Protein AF-A0A957V947-F1 (afdb_monomer)

Radius of gyration: 15.03 Å; Cα contacts (8 Å, |Δi|>4): 492; chains: 1; bounding box: 41×44×37 Å

Structure (mmCIF, N/CA/C/O backbone):
data_AF-A0A957V947-F1
#
_entry.id   AF-A0A957V947-F1
#
loop_
_atom_site.group_PDB
_atom_site.id
_atom_site.type_symbol
_atom_site.label_atom_id
_atom_site.label_alt_id
_atom_site.label_comp_id
_atom_site.label_asym_id
_atom_site.label_entity_id
_atom_site.label_seq_id
_atom_site.pdbx_PDB_ins_code
_atom_site.Cartn_x
_atom_site.Cartn_y
_atom_site.Cartn_z
_atom_site.occupancy
_atom_site.B_iso_or_equiv
_atom_site.auth_seq_id
_atom_site.auth_comp_id
_atom_site.auth_asym_id
_atom_site.auth_atom_id
_atom_site.pdbx_PDB_model_num
ATOM 1 N N . ILE A 1 1 ? 9.461 -10.377 4.266 1.00 94.75 1 ILE A N 1
ATOM 2 C CA . ILE A 1 1 ? 8.842 -10.010 5.563 1.00 94.75 1 ILE A CA 1
ATOM 3 C C . ILE A 1 1 ? 7.517 -10.740 5.643 1.00 94.75 1 ILE A C 1
ATOM 5 O O . ILE A 1 1 ? 6.750 -10.656 4.694 1.00 94.75 1 ILE A O 1
ATOM 9 N N . THR A 1 2 ? 7.270 -11.499 6.705 1.00 96.69 2 THR A N 1
ATOM 10 C CA . THR A 1 2 ? 6.042 -12.297 6.828 1.00 96.69 2 THR A CA 1
ATOM 11 C C . THR A 1 2 ? 5.532 -12.253 8.263 1.00 96.69 2 THR A C 1
ATOM 13 O O . THR A 1 2 ? 6.361 -12.322 9.172 1.00 96.69 2 THR A O 1
ATOM 16 N N . HIS A 1 3 ? 4.216 -12.195 8.480 1.00 96.81 3 HIS A N 1
ATOM 17 C CA . HIS A 1 3 ? 3.602 -12.326 9.815 1.00 96.81 3 HIS A CA 1
ATOM 18 C C . HIS A 1 3 ? 4.165 -11.346 10.857 1.00 96.81 3 HIS A C 1
ATOM 20 O O . HIS A 1 3 ? 4.397 -11.700 12.011 1.00 96.81 3 HIS A O 1
ATOM 26 N N . SER A 1 4 ? 4.466 -10.122 10.426 1.00 97.88 4 SER A N 1
ATOM 27 C CA . SER A 1 4 ? 5.145 -9.114 11.243 1.00 97.88 4 SER A CA 1
ATOM 28 C C . SER A 1 4 ? 4.208 -7.958 11.587 1.00 97.88 4 SER A C 1
ATOM 30 O O . SER A 1 4 ? 3.283 -7.664 10.832 1.00 97.88 4 SER A O 1
ATOM 32 N N . VAL A 1 5 ? 4.466 -7.282 12.709 1.00 97.50 5 VAL A N 1
ATOM 33 C CA . VAL A 1 5 ? 3.729 -6.083 13.133 1.00 97.50 5 VAL A CA 1
ATOM 34 C C . VAL A 1 5 ? 4.697 -4.908 13.231 1.00 97.50 5 VAL A C 1
ATOM 36 O O . VAL A 1 5 ? 5.677 -4.970 13.971 1.00 97.50 5 VAL A O 1
ATOM 39 N N . PHE A 1 6 ? 4.400 -3.832 12.508 1.00 97.00 6 PHE A N 1
ATOM 40 C CA . PHE A 1 6 ? 5.104 -2.557 12.553 1.00 97.00 6 PHE A CA 1
ATOM 41 C C . PHE A 1 6 ? 4.135 -1.501 13.075 1.00 97.00 6 PHE A C 1
ATOM 43 O O . PHE A 1 6 ? 3.208 -1.106 12.366 1.00 97.00 6 PHE A O 1
ATOM 50 N N . THR A 1 7 ? 4.334 -1.059 14.319 1.00 95.94 7 THR A N 1
ATOM 51 C CA . THR A 1 7 ? 3.442 -0.078 14.938 1.00 95.94 7 THR A CA 1
ATOM 52 C C . THR A 1 7 ? 4.173 1.022 15.685 1.00 95.94 7 THR A C 1
ATOM 54 O O . THR A 1 7 ? 5.151 0.754 16.380 1.00 95.94 7 THR A O 1
ATOM 57 N N . GLY A 1 8 ? 3.680 2.258 15.566 1.00 93.88 8 GLY A N 1
ATOM 58 C CA . GLY A 1 8 ? 4.210 3.411 16.301 1.00 93.88 8 GLY A CA 1
ATOM 59 C C . GLY A 1 8 ? 5.600 3.863 15.851 1.00 93.88 8 GLY A C 1
ATOM 60 O O . GLY A 1 8 ? 6.255 4.622 16.565 1.00 93.88 8 GLY A O 1
ATOM 61 N N . ASN A 1 9 ? 6.089 3.379 14.707 1.00 93.25 9 ASN A N 1
ATOM 62 C CA . ASN A 1 9 ? 7.414 3.744 14.224 1.00 93.25 9 ASN A CA 1
ATOM 63 C C . ASN A 1 9 ? 7.390 5.153 13.632 1.00 93.25 9 ASN A C 1
ATOM 65 O O . ASN A 1 9 ? 6.462 5.510 12.909 1.00 93.25 9 ASN A O 1
ATOM 69 N N . VAL A 1 10 ? 8.432 5.942 13.907 1.00 89.81 10 VAL A N 1
ATOM 70 C CA . VAL A 1 10 ? 8.604 7.276 13.324 1.00 89.81 10 VAL A CA 1
ATOM 71 C C . VAL A 1 10 ? 9.983 7.387 12.690 1.00 89.81 10 VAL A C 1
ATOM 73 O O . VAL A 1 10 ? 10.998 7.366 13.385 1.00 89.81 10 VAL A O 1
ATOM 76 N N . GLY A 1 11 ? 10.029 7.522 11.365 1.00 86.50 11 GLY A N 1
ATOM 77 C CA . GLY A 1 11 ? 11.286 7.581 10.617 1.00 86.50 11 GLY A CA 1
ATOM 78 C C . GLY A 1 11 ? 11.425 8.822 9.742 1.00 86.50 11 GLY A C 1
ATOM 79 O O . GLY A 1 11 ? 10.459 9.438 9.309 1.00 86.50 11 GLY A O 1
ATOM 80 N N . ARG A 1 12 ? 12.664 9.223 9.446 1.00 81.69 12 ARG A N 1
ATOM 81 C CA . ARG A 1 12 ? 12.913 10.386 8.574 1.00 81.69 12 ARG A CA 1
ATOM 82 C C . ARG A 1 12 ? 12.582 10.101 7.105 1.00 81.69 12 ARG A C 1
ATOM 84 O O . ARG A 1 12 ? 12.135 10.987 6.389 1.00 81.69 12 ARG A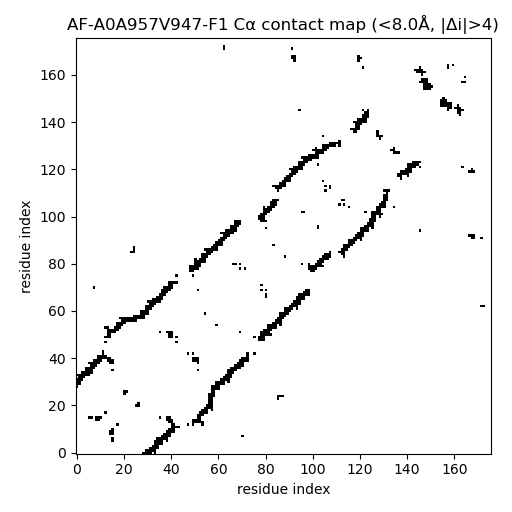 O 1
ATOM 91 N N . LEU A 1 13 ? 12.858 8.881 6.642 1.00 79.50 13 LEU A N 1
ATOM 92 C CA . LEU A 1 13 ? 12.679 8.501 5.238 1.00 79.50 13 LEU A CA 1
ATOM 93 C C . LEU A 1 13 ? 11.300 7.882 4.986 1.00 79.50 13 LEU A C 1
ATOM 95 O O . LEU A 1 13 ? 10.629 8.270 4.033 1.00 79.50 13 LEU A O 1
ATOM 99 N N . SER A 1 14 ? 10.897 6.953 5.847 1.00 86.69 14 SER A N 1
ATOM 100 C CA . SER A 1 14 ? 9.639 6.201 5.829 1.00 86.69 14 SER A CA 1
ATOM 101 C C . SER A 1 14 ? 9.200 5.952 7.267 1.00 86.69 14 SER A C 1
ATOM 103 O O . SER A 1 14 ? 10.052 5.943 8.158 1.00 86.69 14 SER A O 1
ATOM 105 N N . GLY A 1 15 ? 7.914 5.700 7.494 1.00 87.62 15 GLY A N 1
ATOM 106 C CA . GLY A 1 15 ? 7.426 5.454 8.844 1.00 87.62 15 GLY A CA 1
ATOM 107 C C . GLY A 1 15 ? 7.764 4.083 9.396 1.00 87.62 15 GLY A C 1
ATOM 108 O O . GLY A 1 15 ? 8.267 3.995 10.507 1.00 87.62 15 GLY A O 1
ATOM 109 N N . ALA A 1 16 ? 7.570 3.030 8.610 1.00 92.69 16 ALA A N 1
ATOM 110 C CA . ALA A 1 16 ? 7.805 1.655 9.034 1.00 92.69 16 ALA A CA 1
ATOM 111 C C . ALA A 1 16 ? 8.986 1.005 8.312 1.00 92.69 16 ALA A C 1
ATOM 113 O O . ALA A 1 16 ? 9.825 0.370 8.947 1.00 92.69 16 ALA A O 1
ATOM 114 N N . LEU A 1 17 ? 9.057 1.145 6.983 1.00 93.06 17 LEU A N 1
ATOM 115 C CA . LEU A 1 17 ? 10.007 0.385 6.172 1.00 93.06 17 LEU A CA 1
ATOM 116 C C . LEU A 1 17 ? 10.558 1.197 5.001 1.00 93.06 17 LEU A C 1
ATOM 118 O O . LEU A 1 17 ? 9.808 1.747 4.200 1.00 93.06 17 LEU A O 1
ATOM 122 N N . ALA A 1 18 ? 11.879 1.185 4.846 1.00 91.25 18 ALA A N 1
ATOM 123 C CA . ALA A 1 18 ? 12.539 1.599 3.617 1.00 91.25 18 ALA A CA 1
ATOM 124 C C . ALA A 1 18 ? 13.409 0.453 3.104 1.00 91.25 18 ALA A C 1
ATOM 126 O O . ALA A 1 18 ? 14.177 -0.129 3.871 1.00 91.25 18 ALA A O 1
ATOM 127 N N . ALA A 1 19 ? 13.310 0.151 1.813 1.00 90.44 19 ALA A N 1
ATOM 128 C CA . ALA A 1 19 ? 14.187 -0.805 1.149 1.00 90.44 19 ALA A CA 1
ATOM 129 C C . ALA A 1 19 ? 14.751 -0.201 -0.136 1.00 90.44 19 ALA A C 1
ATOM 131 O O . ALA A 1 19 ? 14.061 0.536 -0.839 1.00 90.44 19 ALA A O 1
ATOM 132 N N . ALA A 1 20 ? 16.009 -0.524 -0.429 1.00 90.12 20 ALA A N 1
ATOM 133 C CA . ALA A 1 20 ? 16.694 -0.100 -1.638 1.00 90.12 20 ALA A CA 1
ATOM 134 C C . ALA A 1 20 ? 17.429 -1.287 -2.267 1.00 90.12 20 ALA A C 1
ATOM 136 O O . ALA A 1 20 ? 18.118 -2.027 -1.560 1.00 90.12 20 ALA A O 1
ATOM 137 N N . GLY A 1 21 ? 17.274 -1.472 -3.575 1.00 86.44 21 GLY A N 1
ATOM 138 C CA . GLY A 1 21 ? 17.987 -2.480 -4.352 1.00 86.44 21 GLY A CA 1
ATOM 139 C C . GLY A 1 21 ? 19.148 -1.908 -5.163 1.00 86.44 21 GLY A C 1
ATOM 140 O O . GLY A 1 21 ? 19.259 -0.691 -5.335 1.00 86.44 21 GLY A O 1
ATOM 141 N N . PRO A 1 22 ? 20.039 -2.773 -5.681 1.00 81.31 22 PRO A N 1
ATOM 142 C CA . PRO A 1 22 ? 20.928 -2.368 -6.758 1.00 81.31 22 PRO A CA 1
ATOM 143 C C . PRO A 1 22 ? 20.066 -2.019 -7.982 1.00 81.31 22 PRO A C 1
ATOM 145 O O . PRO A 1 22 ? 19.129 -2.751 -8.305 1.00 81.31 22 PRO A O 1
ATOM 148 N N . GLY A 1 23 ? 20.371 -0.892 -8.634 1.00 75.62 23 GLY A N 1
ATOM 149 C CA . GLY A 1 23 ? 19.606 -0.367 -9.770 1.00 75.62 23 GLY A CA 1
ATOM 150 C C . GLY A 1 23 ? 19.216 -1.437 -10.796 1.00 75.62 23 GLY A C 1
ATOM 151 O O . GLY A 1 23 ? 19.980 -2.362 -11.066 1.00 75.62 23 GLY A O 1
ATOM 152 N N . GLY A 1 24 ? 18.021 -1.298 -11.376 1.00 69.31 24 GLY A N 1
ATOM 153 C CA . GLY A 1 24 ? 17.473 -2.270 -12.330 1.00 69.31 24 GLY A CA 1
ATOM 154 C C . GLY A 1 24 ? 16.575 -3.345 -11.710 1.00 69.31 24 GLY A C 1
ATOM 155 O O . GLY A 1 24 ? 16.292 -4.334 -12.376 1.00 69.31 24 GLY A O 1
ATOM 156 N N . SER A 1 25 ? 16.105 -3.159 -10.468 1.00 71.06 25 SER A N 1
ATOM 157 C CA . SER A 1 25 ? 15.133 -4.052 -9.815 1.00 71.06 25 SER A CA 1
ATOM 158 C C . SER A 1 25 ? 15.584 -5.520 -9.737 1.00 71.06 25 SER A C 1
ATOM 160 O O . SER A 1 25 ? 14.794 -6.448 -9.901 1.00 71.06 25 SER A O 1
ATOM 162 N N . ALA A 1 26 ? 16.874 -5.749 -9.473 1.00 78.25 26 ALA A N 1
ATOM 163 C CA . ALA A 1 26 ? 17.454 -7.096 -9.447 1.00 78.25 26 ALA A CA 1
ATOM 164 C C . ALA A 1 26 ? 17.067 -7.922 -8.203 1.00 78.25 26 ALA A C 1
ATOM 166 O O . ALA A 1 26 ? 17.343 -9.119 -8.144 1.00 78.25 26 ALA A O 1
ATOM 167 N N . ILE A 1 27 ? 16.445 -7.295 -7.202 1.00 88.94 27 ILE A N 1
ATOM 168 C CA . ILE A 1 27 ? 15.977 -7.954 -5.981 1.00 88.94 27 ILE A CA 1
ATOM 169 C C . ILE A 1 27 ? 14.472 -7.774 -5.824 1.00 88.94 27 ILE A C 1
ATOM 171 O O . ILE A 1 27 ? 13.918 -6.770 -6.265 1.00 88.94 27 ILE A O 1
ATOM 175 N N . THR A 1 28 ? 13.828 -8.733 -5.159 1.00 93.00 28 THR A N 1
ATOM 176 C CA . THR A 1 28 ? 12.397 -8.678 -4.843 1.00 93.00 28 THR A CA 1
ATOM 177 C C . THR A 1 28 ? 12.198 -8.722 -3.338 1.00 93.00 28 THR A C 1
ATOM 179 O O . THR A 1 28 ? 12.667 -9.644 -2.671 1.00 93.00 28 THR A O 1
ATOM 182 N N . LEU A 1 29 ? 11.481 -7.736 -2.807 1.00 95.25 29 LEU A N 1
ATOM 183 C CA . LEU A 1 29 ? 10.966 -7.757 -1.449 1.00 95.25 29 LEU A CA 1
ATOM 184 C C . LEU A 1 29 ? 9.529 -8.279 -1.465 1.00 95.25 29 LEU A C 1
ATOM 186 O O . LEU A 1 29 ? 8.641 -7.650 -2.032 1.00 95.25 29 LEU A O 1
ATOM 190 N N . THR A 1 30 ? 9.289 -9.391 -0.779 1.00 96.31 30 THR A N 1
ATOM 191 C CA . THR A 1 30 ? 7.932 -9.889 -0.525 1.00 96.31 30 THR A CA 1
ATOM 192 C C . THR A 1 30 ? 7.515 -9.544 0.898 1.00 96.31 30 THR A C 1
ATOM 194 O O . THR A 1 30 ? 8.237 -9.851 1.857 1.00 96.31 30 THR A O 1
ATOM 197 N N . VAL A 1 31 ? 6.350 -8.917 1.041 1.00 97.69 31 VAL A N 1
ATOM 198 C CA . VAL A 1 31 ? 5.699 -8.623 2.319 1.00 97.69 31 VAL A CA 1
ATOM 199 C C . VAL A 1 31 ? 4.367 -9.364 2.349 1.00 97.69 31 VAL A C 1
ATOM 201 O O . VAL A 1 31 ? 3.507 -9.140 1.498 1.00 97.69 31 VAL A O 1
ATOM 204 N N . LEU A 1 32 ? 4.225 -10.280 3.304 1.00 97.88 32 LEU A N 1
ATOM 205 C CA . LEU A 1 32 ? 3.085 -11.186 3.405 1.00 97.88 32 LEU A CA 1
ATOM 206 C C . LEU A 1 32 ? 2.448 -11.108 4.790 1.00 97.88 32 LEU A C 1
ATOM 208 O O . LEU A 1 32 ? 3.158 -11.203 5.795 1.00 97.88 32 LEU A O 1
ATOM 212 N N . SER A 1 33 ? 1.119 -11.038 4.851 1.00 97.81 33 SER A N 1
ATOM 213 C CA . SER A 1 33 ? 0.356 -11.209 6.099 1.00 97.81 33 SER A CA 1
ATOM 214 C C . SER A 1 33 ? 0.890 -10.358 7.257 1.00 97.81 33 SER A C 1
ATOM 216 O O . SER A 1 33 ? 1.069 -10.848 8.370 1.00 97.81 33 SER A O 1
ATOM 218 N N . SER A 1 34 ? 1.258 -9.108 6.974 1.00 98.38 34 SER A N 1
ATOM 219 C CA . SER A 1 34 ? 1.875 -8.197 7.943 1.00 98.38 34 SER A CA 1
ATOM 220 C C . SER A 1 34 ? 0.993 -6.977 8.209 1.00 98.38 34 SER A C 1
ATOM 222 O O . SER A 1 34 ? 0.213 -6.557 7.354 1.00 98.38 34 SER A O 1
ATOM 224 N N . LEU A 1 35 ? 1.120 -6.418 9.411 1.00 97.88 35 LEU A N 1
ATOM 225 C CA . LEU A 1 35 ? 0.335 -5.286 9.896 1.00 97.88 35 LEU A CA 1
ATOM 226 C C . LEU A 1 35 ? 1.231 -4.053 10.051 1.00 97.88 35 LEU A C 1
ATOM 228 O O . LEU A 1 35 ? 2.232 -4.104 10.765 1.00 97.88 35 LEU A O 1
ATOM 232 N N . PHE A 1 36 ? 0.850 -2.955 9.410 1.00 97.44 36 PHE A N 1
ATOM 233 C CA . PHE A 1 36 ? 1.484 -1.643 9.473 1.00 97.44 36 PHE A CA 1
ATOM 234 C C . PHE A 1 36 ? 0.447 -0.653 9.991 1.00 97.44 36 PHE A C 1
ATOM 236 O O . PHE A 1 36 ? -0.531 -0.367 9.305 1.00 97.44 36 PHE A O 1
ATOM 243 N N . THR A 1 37 ? 0.616 -0.197 11.231 1.00 96.19 37 THR A N 1
ATOM 244 C CA . THR A 1 37 ? -0.369 0.673 11.885 1.00 96.19 37 THR A CA 1
ATOM 245 C C . THR A 1 37 ? 0.286 1.810 12.629 1.00 96.19 37 THR A C 1
ATOM 247 O O . THR A 1 37 ? 1.284 1.587 13.308 1.00 96.19 37 THR A O 1
ATOM 250 N N . ASN A 1 38 ? -0.298 3.005 12.627 1.00 94.06 38 ASN A N 1
ATOM 251 C CA . ASN A 1 38 ? 0.207 4.112 13.443 1.00 94.06 38 ASN A CA 1
ATOM 252 C C . ASN A 1 38 ? 1.692 4.428 13.188 1.00 94.06 38 ASN A C 1
ATOM 254 O O . ASN A 1 38 ? 2.395 4.830 14.114 1.00 94.06 38 ASN A O 1
ATOM 258 N N . ASN A 1 39 ? 2.200 4.227 11.968 1.00 93.00 39 ASN A N 1
ATOM 259 C CA . ASN A 1 39 ? 3.569 4.616 11.638 1.00 93.00 39 ASN A CA 1
ATOM 260 C C . ASN A 1 39 ? 3.571 6.020 11.027 1.00 93.00 39 ASN A C 1
ATOM 262 O O . ASN A 1 39 ? 2.703 6.370 10.229 1.00 93.00 39 ASN A O 1
ATOM 266 N N . GLY A 1 40 ? 4.542 6.842 11.403 1.00 87.44 40 GLY A N 1
ATOM 267 C CA . GLY A 1 40 ? 4.653 8.238 10.992 1.00 87.44 40 GLY A CA 1
ATOM 268 C C . GLY A 1 40 ? 6.035 8.579 10.474 1.00 87.44 40 GLY A C 1
ATOM 269 O O . GLY A 1 40 ? 6.957 7.782 10.535 1.00 87.44 40 GLY A O 1
ATOM 270 N N . PHE A 1 41 ? 6.221 9.785 9.965 1.00 84.38 41 PHE A N 1
ATOM 271 C CA . PHE A 1 41 ? 7.520 10.226 9.459 1.00 84.38 41 PHE A CA 1
ATOM 272 C C . PHE A 1 41 ? 7.885 11.597 10.018 1.00 84.38 41 PHE A C 1
ATOM 274 O O . PHE A 1 41 ? 7.015 12.331 10.461 1.00 84.38 41 PHE A O 1
ATOM 281 N N . VAL A 1 42 ? 9.160 11.978 10.001 1.00 81.62 42 VAL A N 1
ATOM 282 C CA . VAL A 1 42 ? 9.568 13.353 10.345 1.00 81.62 42 VAL A CA 1
ATOM 283 C C . VAL A 1 42 ? 9.764 14.146 9.058 1.00 81.62 42 VAL A C 1
ATOM 285 O O . VAL A 1 42 ? 10.602 13.789 8.232 1.00 81.62 42 VAL A O 1
ATOM 288 N N . GLN A 1 43 ? 9.010 15.232 8.876 1.00 68.25 43 GLN A N 1
ATOM 289 C CA . GLN A 1 43 ? 9.131 16.088 7.696 1.00 68.25 43 GLN A CA 1
ATOM 290 C C . GLN A 1 43 ? 10.390 16.968 7.813 1.00 68.25 43 GLN A C 1
ATOM 292 O O . GLN A 1 43 ? 10.413 17.904 8.607 1.00 68.25 43 GLN A O 1
ATOM 297 N N . THR A 1 44 ? 11.454 16.668 7.054 1.00 57.34 44 THR A N 1
ATOM 298 C CA . THR A 1 44 ? 12.726 17.423 7.142 1.00 57.34 44 THR A CA 1
ATOM 299 C C . THR A 1 44 ? 13.084 18.275 5.918 1.00 57.34 44 THR A C 1
ATOM 301 O O . THR A 1 44 ? 13.993 19.089 6.037 1.00 57.34 44 THR A O 1
ATOM 304 N N . ASN A 1 45 ? 12.423 18.120 4.758 1.00 51.38 45 ASN A N 1
ATOM 305 C CA . ASN A 1 45 ? 12.514 19.014 3.581 1.00 51.38 45 ASN A CA 1
ATOM 306 C C . ASN A 1 45 ? 11.591 18.559 2.421 1.00 51.38 45 ASN A C 1
ATOM 308 O O . ASN A 1 45 ? 10.993 17.487 2.460 1.00 51.38 45 ASN A O 1
ATOM 312 N N . THR A 1 46 ? 11.478 19.399 1.387 1.00 52.97 46 THR A N 1
ATOM 313 C CA . THR A 1 46 ? 10.506 19.407 0.269 1.00 52.97 46 THR A CA 1
ATOM 314 C C . THR A 1 46 ? 10.426 18.165 -0.633 1.00 52.97 46 THR A C 1
ATOM 316 O O . THR A 1 46 ? 9.482 18.068 -1.409 1.00 52.97 46 THR A O 1
ATOM 319 N N . PHE A 1 47 ? 11.342 17.196 -0.527 1.00 51.62 47 PHE A N 1
ATOM 320 C CA . PHE A 1 47 ? 11.254 15.903 -1.236 1.00 51.62 47 PHE A CA 1
ATOM 321 C C . PHE A 1 47 ? 10.727 14.757 -0.349 1.00 51.62 47 PHE A C 1
ATOM 323 O O . PHE A 1 47 ? 10.505 13.644 -0.828 1.00 51.62 47 PHE A O 1
ATOM 330 N N . ALA A 1 48 ? 10.501 15.008 0.946 1.00 53.56 48 ALA A N 1
ATOM 331 C CA . ALA A 1 48 ? 10.008 14.030 1.911 1.00 53.56 48 ALA A CA 1
ATOM 332 C C . ALA A 1 48 ? 8.475 13.976 1.911 1.00 53.56 48 ALA A C 1
ATOM 334 O O . ALA A 1 48 ? 7.795 14.358 2.861 1.00 53.56 48 ALA A O 1
ATOM 335 N N . VAL A 1 49 ? 7.938 13.477 0.810 1.00 63.50 49 VAL A N 1
ATOM 336 C CA . VAL A 1 49 ? 6.596 12.917 0.761 1.00 63.50 49 VAL A CA 1
ATOM 337 C C . VAL A 1 49 ? 6.534 11.777 1.786 1.00 63.50 49 VAL A C 1
ATOM 339 O O . VAL A 1 49 ? 7.357 10.865 1.727 1.00 63.50 49 VAL A O 1
ATOM 342 N N . GLY A 1 50 ? 5.648 11.846 2.775 1.00 74.44 50 GLY A N 1
ATOM 343 C CA . GLY A 1 50 ? 5.553 10.818 3.808 1.00 74.44 50 GLY A CA 1
ATOM 344 C C . GLY A 1 50 ? 5.015 9.504 3.271 1.00 74.44 50 GLY A C 1
ATOM 345 O O . GLY A 1 50 ? 4.040 9.520 2.527 1.00 74.44 50 GLY A O 1
ATOM 346 N N . ALA A 1 51 ? 5.605 8.375 3.658 1.00 86.81 51 ALA A N 1
ATOM 347 C CA . ALA A 1 51 ? 4.993 7.072 3.429 1.00 86.81 51 ALA A CA 1
ATOM 348 C C . ALA A 1 51 ? 5.316 6.111 4.572 1.00 86.81 51 ALA A C 1
ATOM 350 O O . ALA A 1 51 ? 6.397 6.214 5.160 1.00 86.81 51 ALA A O 1
ATOM 351 N N . GLU A 1 52 ? 4.427 5.166 4.876 1.00 91.19 52 GLU A N 1
ATOM 352 C CA . GLU A 1 52 ? 4.766 4.080 5.800 1.00 91.19 52 GLU A CA 1
ATOM 353 C C . GLU A 1 52 ? 5.868 3.194 5.218 1.00 91.19 52 GLU A C 1
ATOM 355 O O . GLU A 1 52 ? 6.830 2.868 5.916 1.00 91.19 52 GLU A O 1
ATOM 360 N N . MET A 1 53 ? 5.780 2.881 3.925 1.00 93.12 53 MET A N 1
ATOM 361 C CA . MET A 1 53 ? 6.758 2.087 3.195 1.00 93.12 53 MET A CA 1
ATOM 362 C C . MET A 1 53 ? 7.309 2.837 1.982 1.00 93.12 53 MET A C 1
ATOM 364 O O . MET A 1 53 ? 6.550 3.400 1.195 1.00 93.12 53 MET A O 1
ATOM 368 N N . LYS A 1 54 ? 8.632 2.801 1.791 1.00 90.88 54 LYS A N 1
ATOM 369 C CA . LYS A 1 54 ? 9.292 3.292 0.573 1.00 90.88 54 LYS A CA 1
ATOM 370 C C . LYS A 1 54 ? 10.202 2.244 -0.035 1.00 90.88 54 LYS A C 1
ATOM 372 O O . LYS A 1 54 ? 11.072 1.716 0.656 1.00 90.88 54 LYS A O 1
ATOM 377 N N . ILE A 1 55 ? 10.041 2.005 -1.330 1.00 91.88 55 ILE A N 1
ATOM 378 C CA . ILE A 1 55 ? 10.858 1.053 -2.080 1.00 91.88 55 ILE A CA 1
ATOM 379 C C . ILE A 1 55 ? 11.590 1.787 -3.195 1.00 91.88 55 ILE A C 1
ATOM 381 O O . ILE A 1 55 ? 10.975 2.505 -3.982 1.00 91.88 55 ILE A O 1
ATOM 385 N N . PHE A 1 56 ? 12.907 1.614 -3.235 1.00 90.75 56 PHE A N 1
ATOM 386 C CA . PHE A 1 56 ? 13.789 2.179 -4.245 1.00 90.75 56 PHE A CA 1
ATOM 387 C C . PHE A 1 56 ? 14.460 1.050 -5.019 1.00 90.75 56 PHE A C 1
ATOM 389 O O . PHE A 1 56 ? 15.102 0.192 -4.419 1.00 90.75 56 PHE A O 1
ATOM 396 N N . ASP A 1 57 ? 14.365 1.071 -6.346 1.00 90.44 57 ASP A N 1
ATOM 397 C CA . ASP A 1 57 ? 15.215 0.252 -7.218 1.00 90.44 57 ASP A CA 1
ATOM 398 C C . ASP A 1 57 ? 15.136 -1.272 -6.934 1.00 90.44 57 ASP A C 1
ATOM 400 O O . ASP A 1 57 ? 16.095 -2.014 -7.153 1.00 90.44 57 ASP A O 1
ATOM 404 N N . ALA A 1 58 ? 13.994 -1.750 -6.431 1.00 91.62 58 ALA A N 1
ATOM 405 C CA . ALA A 1 58 ? 13.746 -3.140 -6.046 1.00 91.62 58 ALA A CA 1
ATOM 406 C C . ALA A 1 58 ? 12.301 -3.523 -6.370 1.00 91.62 58 ALA A C 1
ATOM 408 O O . ALA A 1 58 ? 11.410 -2.709 -6.172 1.00 91.62 58 ALA A O 1
ATOM 409 N N . ASN A 1 59 ? 12.044 -4.760 -6.800 1.00 92.69 59 ASN A N 1
ATOM 410 C CA . ASN A 1 59 ? 10.673 -5.237 -6.977 1.00 92.69 59 ASN A CA 1
ATOM 411 C C . ASN A 1 59 ? 9.970 -5.386 -5.626 1.00 92.69 59 ASN A C 1
ATOM 413 O O . ASN A 1 59 ? 10.594 -5.740 -4.620 1.00 92.69 59 ASN A O 1
ATOM 417 N N . LEU A 1 60 ? 8.654 -5.192 -5.623 1.00 94.94 60 LEU A N 1
ATOM 418 C CA . LEU A 1 60 ? 7.810 -5.352 -4.445 1.00 94.94 60 LEU A CA 1
ATOM 419 C C . LEU A 1 60 ? 6.656 -6.313 -4.730 1.00 94.94 60 LEU A C 1
ATOM 421 O O . LEU A 1 60 ? 5.964 -6.180 -5.734 1.00 94.94 60 LEU A O 1
ATOM 425 N N . ILE A 1 61 ? 6.407 -7.239 -3.809 1.00 96.25 61 ILE A N 1
ATOM 426 C CA . ILE A 1 61 ? 5.191 -8.053 -3.785 1.00 96.25 61 ILE A CA 1
ATOM 427 C C . ILE A 1 61 ? 4.520 -7.860 -2.424 1.00 96.25 61 ILE A C 1
ATOM 429 O O . ILE A 1 61 ? 5.119 -8.174 -1.394 1.00 96.25 61 ILE A O 1
ATOM 433 N N . LEU A 1 62 ? 3.288 -7.353 -2.421 1.00 97.44 62 LEU A N 1
ATOM 434 C CA . LEU A 1 62 ? 2.451 -7.162 -1.236 1.00 97.44 62 LEU A CA 1
ATOM 435 C C . LEU A 1 62 ? 1.252 -8.105 -1.294 1.00 97.44 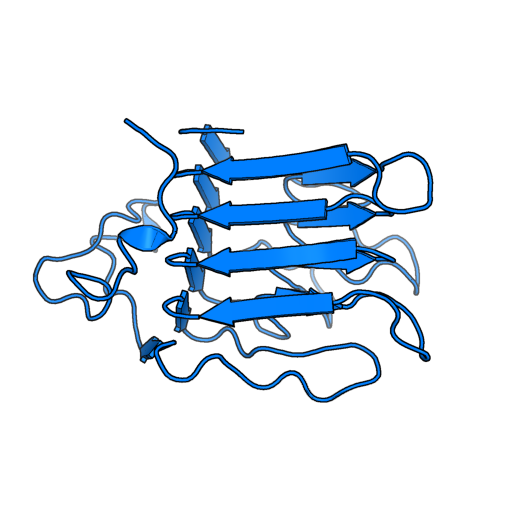62 LEU A C 1
ATOM 437 O O . LEU A 1 62 ? 0.411 -7.975 -2.182 1.00 97.44 62 LEU A O 1
ATOM 441 N N . ILE A 1 63 ? 1.162 -9.030 -0.341 1.00 98.19 63 ILE A N 1
ATOM 442 C CA . ILE A 1 63 ? 0.054 -9.984 -0.247 1.00 98.19 63 ILE A CA 1
ATOM 443 C C . ILE A 1 63 ? -0.510 -10.005 1.177 1.00 98.19 63 ILE A C 1
ATOM 445 O O . ILE A 1 63 ? 0.238 -10.174 2.142 1.00 98.19 63 ILE A O 1
ATOM 449 N N . ASN A 1 64 ? -1.831 -9.890 1.319 1.00 98.25 64 ASN A N 1
ATOM 450 C CA . ASN A 1 64 ? -2.550 -10.045 2.593 1.00 98.25 64 ASN A CA 1
ATOM 451 C C . ASN A 1 64 ? -2.071 -9.100 3.716 1.00 98.25 64 ASN A C 1
ATOM 453 O O . ASN A 1 64 ? -2.121 -9.454 4.893 1.00 98.25 64 ASN A O 1
ATOM 457 N N . ASN A 1 65 ? -1.571 -7.909 3.389 1.00 98.44 65 ASN A N 1
ATOM 458 C CA . ASN A 1 65 ? -1.118 -6.957 4.404 1.00 9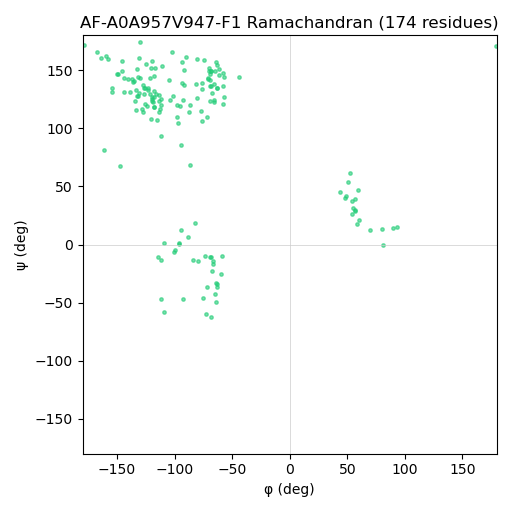8.44 65 ASN A CA 1
ATOM 459 C C . ASN A 1 65 ? -2.224 -5.979 4.792 1.00 98.44 65 ASN A C 1
ATOM 461 O O . ASN A 1 65 ? -3.138 -5.713 4.019 1.00 98.44 65 ASN A O 1
ATOM 465 N N . THR A 1 66 ? -2.114 -5.402 5.983 1.00 98.06 66 THR A N 1
ATOM 466 C CA . THR A 1 66 ? -2.952 -4.278 6.411 1.00 98.06 66 THR A CA 1
ATOM 467 C C . THR A 1 66 ? -2.067 -3.076 6.690 1.00 98.06 66 THR A C 1
ATOM 469 O O . THR A 1 66 ? -1.156 -3.159 7.507 1.00 98.06 66 THR A O 1
ATOM 472 N N . PHE A 1 67 ? -2.353 -1.985 5.996 1.00 97.31 67 PHE A N 1
ATOM 473 C CA . PHE A 1 67 ? -1.750 -0.666 6.110 1.00 97.31 67 PHE A CA 1
ATOM 474 C C . PHE A 1 67 ? -2.854 0.258 6.627 1.00 97.31 67 PHE A C 1
ATOM 476 O O . PHE A 1 67 ? -3.875 0.410 5.950 1.00 97.31 67 PHE A O 1
ATOM 483 N N . ALA A 1 68 ? -2.727 0.791 7.841 1.00 96.06 68 ALA A N 1
ATOM 484 C CA . ALA A 1 68 ? -3.822 1.525 8.465 1.00 96.06 68 ALA A CA 1
ATOM 485 C C . ALA A 1 68 ? -3.381 2.643 9.410 1.00 96.06 68 ALA A C 1
ATO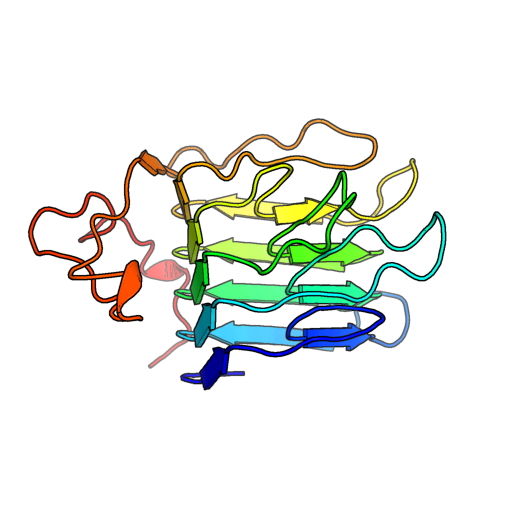M 487 O O . ALA A 1 68 ? -2.398 2.528 10.139 1.00 96.06 68 ALA A O 1
ATOM 488 N N . ASP A 1 69 ? -4.188 3.700 9.448 1.00 93.56 69 ASP A N 1
ATOM 489 C CA . ASP A 1 69 ? -4.128 4.749 10.472 1.00 93.56 69 ASP A CA 1
ATOM 490 C C . ASP A 1 69 ? -2.716 5.320 10.683 1.00 93.56 69 ASP A C 1
ATOM 492 O O . ASP A 1 69 ? -2.176 5.318 11.791 1.00 93.56 69 ASP A O 1
ATOM 496 N N . PRO A 1 70 ? -2.062 5.787 9.613 1.00 91.12 70 PRO A N 1
ATOM 497 C CA . PRO A 1 70 ? -0.695 6.273 9.692 1.00 91.12 70 PRO A CA 1
ATOM 498 C C . PRO A 1 70 ? -0.614 7.595 10.487 1.00 91.12 70 PRO A C 1
ATOM 500 O O . PRO A 1 70 ? -1.481 8.469 10.415 1.00 91.12 70 PRO A O 1
ATOM 503 N N . GLN A 1 71 ? 0.480 7.810 11.219 1.00 89.38 71 GLN A N 1
ATOM 504 C CA . GLN A 1 71 ? 0.669 9.035 12.002 1.00 89.38 71 GLN A CA 1
ATOM 505 C C . GLN A 1 71 ? 1.079 10.215 11.110 1.00 89.38 71 GLN A C 1
ATOM 507 O O . GLN A 1 71 ? 2.168 10.232 10.531 1.00 89.38 71 GLN A O 1
ATOM 512 N N . MET A 1 72 ? 0.207 11.224 11.022 1.00 81.88 72 MET A N 1
ATOM 513 C CA . MET A 1 72 ? 0.448 12.473 10.294 1.00 81.88 72 MET A CA 1
ATOM 514 C C . MET A 1 72 ? 1.169 13.504 11.171 1.00 81.88 72 MET A C 1
ATOM 516 O O . MET A 1 72 ? 0.612 13.935 12.184 1.00 81.88 72 MET A O 1
ATOM 520 N N . PRO A 1 73 ? 2.369 13.974 10.787 1.00 79.06 73 PRO A N 1
ATOM 521 C CA . PRO A 1 73 ? 2.980 15.135 11.425 1.00 79.06 73 PRO A CA 1
ATOM 522 C C . PRO A 1 73 ? 2.108 16.378 11.250 1.00 79.06 73 PRO A C 1
ATOM 524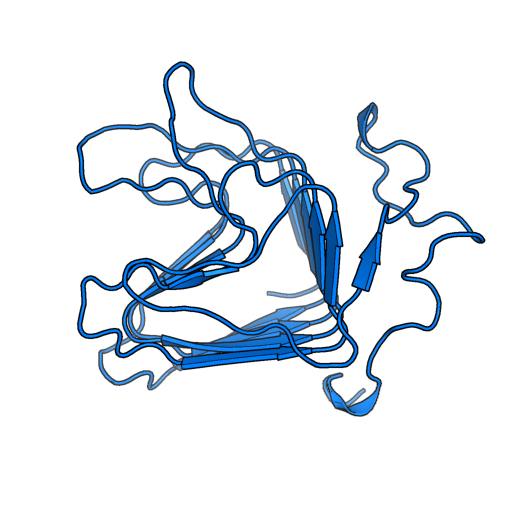 O O . PRO A 1 73 ? 1.492 16.573 10.200 1.00 79.06 73 PRO A O 1
ATOM 527 N N . ALA A 1 74 ? 2.094 17.263 12.248 1.00 76.56 74 ALA A N 1
ATOM 528 C CA . ALA A 1 74 ? 1.402 18.542 12.129 1.00 76.56 74 ALA A CA 1
ATOM 529 C C . ALA A 1 74 ? 1.935 19.333 10.919 1.00 76.56 74 ALA A C 1
ATOM 531 O O . ALA A 1 74 ? 3.141 19.526 10.779 1.00 76.56 74 ALA A O 1
ATOM 532 N N . GLY A 1 75 ? 1.032 19.775 10.040 1.00 73.81 75 GLY A N 1
ATOM 533 C CA . GLY A 1 75 ? 1.387 20.488 8.807 1.00 73.81 75 GLY A CA 1
ATOM 534 C C . GLY A 1 75 ? 1.822 19.592 7.641 1.00 73.81 75 GLY A C 1
ATOM 535 O O . GLY A 1 75 ? 2.089 20.109 6.555 1.00 73.81 75 GLY A O 1
ATOM 536 N N . ALA A 1 76 ? 1.855 18.265 7.810 1.00 76.19 76 ALA A N 1
ATOM 537 C CA . ALA A 1 76 ? 2.053 17.359 6.689 1.00 76.19 76 ALA A CA 1
ATOM 538 C C . ALA A 1 76 ? 0.852 17.431 5.738 1.00 76.19 76 ALA A C 1
ATOM 540 O O . ALA A 1 76 ? -0.286 17.176 6.118 1.00 76.19 76 ALA A O 1
ATOM 541 N N . ILE A 1 77 ? 1.126 17.755 4.478 1.00 72.94 77 ILE A N 1
ATOM 542 C CA . ILE A 1 77 ? 0.118 17.817 3.411 1.00 72.94 77 ILE A CA 1
ATOM 543 C C . ILE A 1 77 ? 0.057 16.527 2.592 1.00 72.94 77 ILE A C 1
ATOM 545 O O . ILE A 1 77 ? -0.681 16.453 1.614 1.00 72.94 77 ILE A O 1
ATOM 549 N N . PHE A 1 78 ? 0.881 15.533 2.936 1.00 78.31 78 PHE A N 1
ATOM 550 C CA . PHE A 1 78 ? 1.015 14.329 2.136 1.00 78.31 78 PHE A CA 1
ATOM 551 C C . PHE A 1 78 ? 1.475 13.120 2.937 1.00 78.31 78 PHE A C 1
ATOM 553 O O . PHE A 1 78 ? 2.498 13.183 3.622 1.00 78.31 78 PHE A O 1
ATOM 560 N N . GLN A 1 79 ? 0.766 12.005 2.766 1.00 80.75 79 GLN A N 1
ATOM 561 C CA . GLN A 1 79 ? 1.113 10.724 3.361 1.00 80.75 79 GLN A CA 1
ATOM 562 C C . GLN A 1 79 ? 0.553 9.562 2.551 1.00 80.75 79 GLN A C 1
ATOM 564 O O . GLN A 1 79 ? -0.621 9.555 2.179 1.00 80.75 79 GLN A O 1
ATOM 569 N N . GLN A 1 80 ? 1.409 8.567 2.329 1.00 86.44 80 GLN A N 1
ATOM 570 C CA . GLN A 1 80 ? 1.053 7.340 1.640 1.00 86.44 80 GLN A CA 1
ATOM 571 C C . GLN A 1 80 ? 1.243 6.086 2.478 1.00 86.44 80 GLN A C 1
ATOM 573 O O . GLN A 1 80 ? 2.036 6.067 3.418 1.00 86.44 80 GLN A O 1
ATOM 578 N N . GLY A 1 81 ? 0.543 5.015 2.119 1.00 91.12 81 GLY A N 1
ATOM 579 C CA . GLY A 1 81 ? 0.867 3.689 2.635 1.00 91.12 81 GLY A CA 1
ATOM 580 C C . GLY A 1 81 ? 2.198 3.247 2.055 1.00 91.12 81 GLY A C 1
ATOM 581 O O . GLY A 1 81 ? 3.190 3.108 2.768 1.00 91.12 81 GLY A O 1
ATOM 582 N N . VAL A 1 82 ? 2.251 3.112 0.733 1.00 92.12 82 VAL A N 1
ATOM 583 C CA . VAL A 1 82 ? 3.417 2.577 0.027 1.00 92.12 82 VAL A CA 1
ATOM 584 C C . VAL A 1 82 ? 3.791 3.477 -1.147 1.00 92.12 82 VAL A C 1
ATOM 586 O O . VAL A 1 82 ? 2.962 3.767 -2.010 1.00 92.12 82 VAL A O 1
ATOM 589 N N . GLN A 1 83 ? 5.061 3.875 -1.196 1.00 89.94 83 GLN A N 1
ATOM 590 C CA . GLN A 1 83 ? 5.619 4.705 -2.258 1.00 89.94 83 GLN A CA 1
ATOM 591 C C . GLN A 1 83 ? 6.735 3.980 -3.022 1.00 89.94 83 GLN A C 1
ATOM 593 O O . GLN A 1 83 ? 7.661 3.423 -2.424 1.00 89.94 83 GLN A O 1
ATOM 598 N N . LEU A 1 84 ? 6.657 4.025 -4.352 1.00 89.44 84 LEU A N 1
ATOM 599 C CA . LEU A 1 84 ? 7.514 3.269 -5.268 1.00 89.44 84 LEU A CA 1
ATOM 600 C C . LEU A 1 84 ? 8.427 4.187 -6.087 1.00 89.44 84 LEU A C 1
ATOM 602 O O . LEU A 1 84 ? 7.950 5.121 -6.730 1.00 89.44 84 LEU A O 1
ATOM 606 N N . PHE A 1 85 ? 9.727 3.902 -6.100 1.00 88.44 85 PHE A N 1
ATOM 607 C CA . PHE A 1 85 ? 10.722 4.613 -6.901 1.00 88.44 85 PHE A CA 1
ATOM 608 C C . PHE A 1 85 ? 11.497 3.615 -7.758 1.00 88.44 85 PHE A C 1
ATOM 610 O O . PHE A 1 85 ? 12.121 2.700 -7.213 1.00 88.44 85 PHE A O 1
ATOM 617 N N . ARG A 1 86 ? 11.470 3.777 -9.086 1.00 87.88 86 ARG A N 1
ATOM 618 C CA . ARG A 1 86 ? 12.101 2.860 -10.061 1.00 87.88 86 ARG A CA 1
ATOM 619 C C . ARG A 1 86 ? 11.870 1.373 -9.739 1.00 87.88 86 ARG A C 1
ATOM 621 O O . ARG A 1 86 ? 12.801 0.571 -9.742 1.00 87.88 86 ARG A O 1
ATOM 628 N N . THR A 1 87 ? 10.629 1.034 -9.405 1.00 87.88 87 THR A N 1
ATOM 629 C CA . THR A 1 87 ? 10.220 -0.251 -8.823 1.00 87.88 87 THR A CA 1
ATOM 630 C C . THR A 1 87 ? 9.085 -0.869 -9.638 1.00 87.88 87 THR A C 1
ATOM 632 O O . THR A 1 87 ? 8.137 -0.168 -9.985 1.00 87.88 87 THR A O 1
ATOM 635 N N . ALA A 1 88 ? 9.128 -2.179 -9.893 1.00 90.06 88 ALA A N 1
ATOM 636 C CA . ALA A 1 88 ? 7.936 -2.927 -10.296 1.00 90.06 88 ALA A CA 1
ATOM 637 C C . ALA A 1 88 ? 7.248 -3.525 -9.061 1.00 90.06 88 ALA A C 1
ATOM 639 O O . ALA A 1 88 ? 7.875 -4.244 -8.280 1.00 90.06 88 ALA A O 1
ATOM 640 N N . ALA A 1 89 ? 5.964 -3.229 -8.873 1.00 92.19 89 ALA A N 1
ATOM 641 C CA . ALA A 1 89 ? 5.191 -3.677 -7.723 1.00 92.19 89 ALA A CA 1
ATOM 642 C C . ALA A 1 89 ? 3.965 -4.497 -8.124 1.00 92.19 89 ALA A C 1
ATOM 644 O O . ALA A 1 89 ? 3.274 -4.191 -9.096 1.00 92.19 89 ALA A O 1
ATOM 645 N N . GLN A 1 90 ? 3.684 -5.511 -7.313 1.00 94.50 90 GLN A N 1
ATOM 646 C CA . GLN A 1 90 ? 2.454 -6.285 -7.326 1.00 94.50 90 GLN A CA 1
ATOM 647 C C . GLN A 1 90 ? 1.785 -6.177 -5.955 1.00 94.50 90 GLN A C 1
ATOM 649 O O . GLN A 1 90 ? 2.445 -6.396 -4.938 1.00 94.50 90 GLN A O 1
ATOM 654 N N . ALA A 1 91 ? 0.498 -5.843 -5.912 1.00 95.69 91 ALA A N 1
ATOM 655 C CA . ALA A 1 91 ? -0.257 -5.724 -4.668 1.00 95.69 91 ALA A CA 1
ATOM 656 C C . ALA A 1 91 ? -1.605 -6.439 -4.780 1.00 95.69 91 ALA A C 1
ATOM 658 O O . ALA A 1 91 ? -2.462 -6.021 -5.552 1.00 95.69 91 ALA A O 1
ATOM 659 N N . PHE A 1 92 ? -1.796 -7.491 -3.987 1.00 97.19 92 PHE A N 1
ATOM 660 C CA . PHE A 1 92 ? -3.030 -8.273 -3.950 1.00 97.19 92 PHE A CA 1
ATOM 661 C C . PHE A 1 92 ? -3.509 -8.498 -2.518 1.00 97.19 92 PHE A C 1
ATOM 663 O O . PHE A 1 92 ? -2.697 -8.714 -1.616 1.00 97.19 92 PHE A O 1
ATOM 670 N N . ASN A 1 93 ? -4.825 -8.504 -2.307 1.00 98.12 93 ASN A N 1
ATOM 671 C CA . ASN A 1 93 ? -5.453 -8.868 -1.031 1.00 98.12 93 ASN A CA 1
ATOM 672 C C . ASN A 1 93 ? -5.043 -7.972 0.151 1.00 98.12 93 ASN A C 1
ATOM 674 O O . ASN A 1 93 ? -5.116 -8.390 1.306 1.00 98.12 93 ASN A O 1
ATOM 678 N N . ASN A 1 94 ? -4.548 -6.762 -0.108 1.00 98.00 94 ASN A N 1
ATOM 679 C CA . ASN A 1 94 ? -4.123 -5.841 0.939 1.00 98.00 94 ASN A CA 1
ATOM 680 C C . ASN A 1 94 ? -5.271 -4.916 1.341 1.00 98.00 94 ASN A C 1
ATOM 682 O O . ASN A 1 94 ? -6.113 -4.545 0.524 1.00 98.00 94 ASN A O 1
ATOM 686 N N . LEU A 1 95 ? -5.259 -4.493 2.600 1.00 97.94 95 LEU A N 1
ATOM 687 C CA . LEU A 1 95 ? -6.145 -3.467 3.130 1.00 97.94 95 LEU A CA 1
ATOM 688 C C . LEU A 1 95 ? -5.350 -2.170 3.288 1.00 97.94 95 LEU A C 1
ATOM 690 O O . LEU A 1 95 ? -4.332 -2.162 3.980 1.00 97.94 95 LEU A O 1
ATOM 694 N N . PHE A 1 96 ? -5.824 -1.085 2.683 1.00 96.62 96 PHE A N 1
ATOM 695 C CA . PHE A 1 96 ? -5.281 0.260 2.855 1.00 96.62 96 PHE A CA 1
ATOM 696 C C . PHE A 1 96 ? -6.343 1.167 3.461 1.00 96.62 96 PHE A C 1
ATOM 698 O O . PHE A 1 96 ? -7.403 1.383 2.869 1.00 96.62 96 PHE A O 1
ATOM 705 N N . VAL A 1 97 ? -6.059 1.698 4.646 1.00 96.38 97 VAL A N 1
ATOM 706 C CA . VAL A 1 97 ? -7.066 2.337 5.489 1.00 96.38 97 VAL A CA 1
ATOM 707 C C . VAL A 1 97 ? -6.575 3.685 6.006 1.00 96.38 97 VAL A C 1
ATOM 709 O O . VAL A 1 97 ? -5.513 3.783 6.611 1.00 96.38 97 VAL A O 1
ATOM 712 N N . ASN A 1 98 ? -7.386 4.721 5.793 1.00 93.62 98 ASN A N 1
ATOM 713 C CA . ASN A 1 98 ? -7.185 6.078 6.302 1.00 93.62 98 ASN A CA 1
ATOM 714 C C . ASN A 1 98 ? -5.870 6.735 5.834 1.00 93.62 98 ASN A C 1
ATOM 716 O O . ASN A 1 98 ? -5.169 7.374 6.617 1.00 93.62 98 ASN A O 1
ATOM 720 N N . TYR A 1 99 ? -5.571 6.637 4.532 1.00 89.44 99 TYR A N 1
ATOM 721 C CA . TYR A 1 99 ? -4.501 7.410 3.892 1.00 89.44 99 TYR A CA 1
ATOM 722 C C . TYR A 1 99 ? -5.069 8.661 3.216 1.00 89.44 99 TYR A C 1
ATOM 724 O O . TYR A 1 99 ? -5.634 8.564 2.128 1.00 89.44 99 TYR A O 1
ATOM 732 N N . PRO A 1 100 ? -4.890 9.857 3.801 1.00 79.00 100 PRO A N 1
ATOM 733 C CA . PRO A 1 100 ? -5.586 11.062 3.363 1.00 79.00 100 PRO A CA 1
ATOM 734 C C . PRO A 1 100 ? -5.167 11.544 1.972 1.00 79.00 100 PRO A C 1
ATOM 736 O O . PRO A 1 100 ? -5.933 12.273 1.344 1.00 79.00 100 PRO A O 1
ATOM 739 N N . THR A 1 101 ? -3.972 11.171 1.490 1.00 81.44 101 THR A N 1
ATOM 740 C CA . THR A 1 101 ? -3.563 11.500 0.120 1.00 81.44 101 THR A CA 1
ATOM 741 C C . THR A 1 101 ? -3.520 10.296 -0.792 1.00 81.44 101 THR A C 1
ATOM 743 O O . THR A 1 101 ? -4.223 10.340 -1.792 1.00 81.44 101 THR A O 1
ATOM 746 N N . HIS A 1 102 ? -2.739 9.245 -0.497 1.00 86.06 102 HIS A N 1
ATOM 747 C CA . HIS A 1 102 ? -2.801 8.028 -1.318 1.00 86.06 102 HIS A CA 1
ATOM 748 C C . HIS A 1 102 ? -2.493 6.733 -0.560 1.00 86.06 102 HIS A C 1
ATOM 750 O O . HIS A 1 102 ? -1.631 6.704 0.299 1.00 86.06 102 HIS A O 1
ATOM 756 N N . SER A 1 103 ? -3.119 5.619 -0.909 1.00 88.75 103 SER A N 1
ATOM 757 C CA . SER A 1 103 ? -2.800 4.293 -0.360 1.00 88.75 103 SER A CA 1
ATOM 758 C C . SER A 1 103 ? -1.477 3.742 -0.896 1.00 88.75 103 SER A C 1
ATOM 760 O O . SER A 1 103 ? -0.538 3.488 -0.142 1.00 88.75 103 SER A O 1
ATOM 762 N N . LEU A 1 104 ? -1.396 3.590 -2.214 1.00 88.06 104 LEU A N 1
ATOM 763 C CA . LEU A 1 104 ? -0.290 2.981 -2.943 1.00 88.06 104 LEU A CA 1
ATOM 764 C C . LEU A 1 104 ? -0.013 3.813 -4.196 1.00 88.06 104 LEU A C 1
ATOM 766 O O . LEU A 1 104 ? -0.942 4.176 -4.921 1.00 88.06 104 LEU A O 1
ATOM 770 N N . GLY A 1 105 ? 1.256 4.148 -4.435 1.00 86.44 105 GLY A N 1
ATOM 771 C CA . GLY A 1 105 ? 1.588 5.104 -5.482 1.00 86.44 105 GLY A CA 1
ATOM 772 C C . GLY A 1 105 ? 3.055 5.187 -5.875 1.00 86.44 105 GLY A C 1
ATOM 773 O O . GLY A 1 105 ? 3.959 4.730 -5.179 1.00 86.44 105 GLY A O 1
ATOM 774 N N . HIS A 1 106 ? 3.295 5.832 -7.013 1.00 85.12 106 HIS A N 1
ATOM 775 C CA . HIS A 1 106 ? 4.637 6.139 -7.505 1.00 85.12 106 HIS A CA 1
ATOM 776 C C . HIS A 1 106 ? 5.153 7.395 -6.814 1.00 85.12 106 HIS A C 1
ATOM 778 O O . HIS A 1 106 ? 4.405 8.361 -6.691 1.00 85.12 106 HIS A O 1
ATOM 784 N N . GLY A 1 107 ? 6.421 7.394 -6.411 1.00 82.44 107 GLY A N 1
ATOM 785 C CA . GLY A 1 107 ? 7.172 8.563 -5.954 1.00 82.44 107 GLY A CA 1
ATOM 786 C C . GLY A 1 107 ? 8.111 9.160 -7.003 1.00 82.44 107 GLY A C 1
ATOM 787 O O . GLY A 1 107 ? 8.703 10.208 -6.750 1.00 82.44 107 GLY A O 1
ATOM 788 N N . ASP A 1 108 ? 8.263 8.516 -8.163 1.00 73.00 108 ASP A N 1
ATOM 789 C CA . ASP A 1 108 ? 9.110 9.016 -9.246 1.00 73.00 108 ASP A CA 1
ATOM 790 C C . ASP A 1 108 ? 8.593 10.368 -9.782 1.00 73.00 108 ASP A C 1
ATOM 792 O O . ASP A 1 108 ? 7.395 10.501 -10.046 1.00 73.00 108 ASP A O 1
ATOM 796 N N . PRO A 1 109 ? 9.461 11.376 -9.994 1.00 73.12 109 PRO A N 1
ATOM 797 C CA . PRO A 1 109 ? 9.090 12.518 -10.820 1.00 73.12 109 PRO A CA 1
ATOM 798 C C . PRO A 1 109 ? 8.867 12.046 -12.263 1.00 73.12 109 PRO A C 1
ATOM 800 O O . PRO A 1 109 ? 9.514 11.104 -12.719 1.00 73.12 109 PRO A O 1
ATOM 803 N N . ALA A 1 110 ? 7.977 12.710 -13.003 1.00 65.81 110 ALA A N 1
ATOM 804 C CA . ALA A 1 110 ? 7.743 12.364 -14.402 1.00 65.81 110 ALA A CA 1
ATOM 805 C C . ALA A 1 110 ? 9.049 12.469 -15.235 1.00 65.81 110 ALA A C 1
ATOM 807 O O . ALA A 1 110 ? 9.769 13.463 -15.092 1.00 65.81 110 ALA A O 1
ATOM 808 N N . PRO A 1 111 ? 9.347 11.501 -16.127 1.00 72.94 111 PRO A N 1
ATOM 809 C CA . PRO A 1 111 ? 8.521 10.342 -16.469 1.00 72.94 111 PRO A CA 1
ATOM 810 C C . PRO A 1 111 ? 8.565 9.240 -15.400 1.00 72.94 111 PRO A C 1
ATOM 812 O O . PRO A 1 111 ? 9.628 8.840 -14.931 1.00 72.94 111 PRO A O 1
ATOM 815 N N . VAL A 1 112 ? 7.385 8.722 -15.055 1.00 74.69 112 VAL A N 1
ATOM 816 C CA . VAL A 1 112 ? 7.237 7.610 -14.113 1.00 74.69 112 VAL A CA 1
ATOM 817 C C . VAL A 1 112 ? 7.786 6.337 -14.754 1.00 74.69 112 VAL A C 1
ATOM 819 O O . VAL A 1 112 ? 7.348 5.947 -15.834 1.00 74.69 112 VAL A O 1
ATOM 822 N N . VAL A 1 113 ? 8.743 5.694 -14.085 1.00 78.94 113 VAL A N 1
ATOM 823 C CA . VAL A 1 113 ? 9.394 4.458 -14.560 1.00 78.94 113 VAL A CA 1
ATOM 824 C C . VAL A 1 113 ? 9.096 3.243 -13.683 1.00 78.94 113 VAL A C 1
ATOM 826 O O . VAL A 1 113 ? 9.379 2.117 -14.083 1.00 78.94 113 VAL A O 1
ATOM 829 N N . SER A 1 114 ? 8.504 3.449 -12.504 1.00 82.00 114 SER A N 1
ATOM 830 C CA . SER A 1 114 ? 7.907 2.364 -11.722 1.00 82.00 114 SER A CA 1
ATOM 831 C C . SER A 1 114 ? 6.659 1.803 -12.413 1.00 82.00 114 SER A C 1
ATOM 833 O O . SER A 1 114 ? 5.921 2.548 -13.058 1.00 82.00 114 SER A O 1
ATOM 835 N N . THR A 1 115 ? 6.380 0.514 -12.225 1.00 86.19 115 THR A N 1
ATOM 836 C CA . THR A 1 115 ? 5.134 -0.141 -12.655 1.00 86.19 115 THR A CA 1
ATOM 837 C C . THR A 1 115 ? 4.388 -0.675 -11.440 1.00 86.19 115 THR A C 1
ATOM 839 O O . THR A 1 115 ? 5.000 -1.104 -10.463 1.00 86.19 115 THR A O 1
ATOM 842 N N . LEU A 1 116 ? 3.059 -0.638 -11.484 1.00 88.31 116 LEU A N 1
ATOM 843 C CA . LEU A 1 116 ? 2.210 -1.158 -10.421 1.00 88.31 116 LEU A CA 1
ATOM 844 C C . LEU A 1 116 ? 1.086 -1.984 -11.036 1.00 88.31 116 LEU A C 1
ATOM 846 O O . LEU A 1 116 ? 0.324 -1.483 -11.859 1.00 88.31 116 LEU A O 1
ATOM 850 N N . VAL A 1 117 ? 0.992 -3.237 -10.608 1.00 91.00 117 VAL A N 1
ATOM 851 C CA . VAL A 1 117 ? -0.165 -4.099 -10.839 1.00 91.00 117 VAL A CA 1
ATOM 852 C C . VAL A 1 117 ? -0.826 -4.328 -9.492 1.00 91.00 117 VAL A C 1
ATOM 854 O O . VAL A 1 117 ? -0.199 -4.847 -8.570 1.00 91.00 117 VAL A O 1
ATOM 857 N N . GLU A 1 118 ? -2.081 -3.930 -9.364 1.00 92.19 118 GLU A N 1
ATOM 858 C CA . GLU A 1 118 ? -2.849 -4.134 -8.144 1.00 92.19 118 GLU A CA 1
ATOM 859 C C . GLU A 1 118 ? -4.242 -4.647 -8.492 1.00 92.19 118 GLU A C 1
ATOM 861 O O . GLU A 1 118 ? -4.812 -4.225 -9.497 1.00 92.19 118 GLU A O 1
ATOM 866 N N . ASP A 1 119 ? -4.754 -5.588 -7.703 1.00 94.56 119 ASP A N 1
ATOM 867 C CA . ASP A 1 119 ? -6.129 -6.073 -7.806 1.00 94.56 119 ASP A CA 1
ATOM 868 C C . ASP A 1 119 ? -6.557 -6.749 -6.494 1.00 94.56 119 ASP A C 1
ATOM 870 O O . ASP A 1 119 ? -5.704 -7.143 -5.696 1.00 94.56 119 ASP A O 1
ATOM 874 N N . HIS A 1 120 ? -7.862 -6.926 -6.276 1.00 97.19 120 HIS A N 1
ATOM 875 C CA . HIS A 1 120 ? -8.420 -7.562 -5.067 1.00 97.19 120 HIS A CA 1
ATOM 876 C C . HIS A 1 120 ? -7.938 -6.924 -3.747 1.00 97.19 120 HIS A C 1
ATOM 878 O O . HIS A 1 120 ? -7.866 -7.579 -2.708 1.00 97.19 120 HIS A O 1
ATOM 884 N N . ASN A 1 121 ? -7.562 -5.645 -3.766 1.00 96.81 121 ASN A N 1
ATOM 885 C CA . ASN A 1 121 ? -7.265 -4.891 -2.550 1.00 96.81 121 ASN A CA 1
ATOM 886 C C . ASN A 1 121 ? -8.539 -4.211 -2.042 1.00 96.81 121 ASN A C 1
ATOM 888 O O . ASN A 1 121 ? -9.490 -4.010 -2.793 1.00 96.81 121 ASN A O 1
ATOM 892 N N . LEU A 1 122 ? -8.554 -3.805 -0.776 1.00 96.81 122 LEU A N 1
ATOM 893 C CA . LEU A 1 122 ? -9.607 -2.953 -0.231 1.00 96.81 122 LEU A CA 1
ATOM 894 C C . LEU A 1 122 ? -9.026 -1.610 0.201 1.00 96.81 122 LEU A C 1
ATOM 896 O O . LEU A 1 122 ? -8.068 -1.542 0.972 1.00 96.81 122 LEU A O 1
ATOM 900 N N . PHE A 1 123 ? -9.660 -0.540 -0.265 1.00 95.38 123 PHE A N 1
ATOM 901 C CA . PHE A 1 123 ? -9.317 0.842 0.031 1.00 95.38 123 PHE A CA 1
ATOM 902 C C . PHE A 1 123 ? -10.434 1.503 0.848 1.00 95.38 123 PHE A C 1
ATOM 904 O O . PHE A 1 123 ? -11.583 1.568 0.411 1.00 95.38 123 PHE A O 1
ATOM 911 N N . PHE A 1 124 ? -10.105 2.043 2.022 1.00 95.94 124 PHE A N 1
ATOM 912 C CA . PHE A 1 124 ? -11.040 2.806 2.854 1.00 95.94 124 PHE A CA 1
ATOM 913 C C . PHE A 1 124 ? -10.432 4.145 3.239 1.00 95.94 124 PHE A C 1
ATOM 915 O O . PHE A 1 124 ? -9.404 4.177 3.908 1.00 95.94 124 PHE A O 1
ATOM 922 N N . ASN A 1 125 ? -11.036 5.255 2.800 1.00 93.62 125 ASN A N 1
ATOM 923 C CA . ASN A 1 125 ? -10.455 6.600 2.941 1.00 93.62 125 ASN A CA 1
ATOM 924 C C . ASN A 1 125 ? -8.980 6.647 2.500 1.00 93.62 125 ASN A C 1
ATOM 926 O O . ASN A 1 125 ? -8.136 7.231 3.175 1.00 93.62 125 ASN A O 1
ATOM 930 N N . ALA A 1 126 ? -8.663 5.942 1.413 1.00 90.62 126 ALA A N 1
ATOM 931 C CA . ALA A 1 126 ? -7.295 5.679 0.987 1.00 90.62 126 ALA A CA 1
ATOM 932 C C . ALA A 1 126 ? -7.222 5.598 -0.549 1.00 90.62 126 ALA A C 1
ATOM 934 O O . ALA A 1 126 ? -7.037 4.511 -1.105 1.00 90.62 126 ALA A O 1
ATOM 935 N N . PRO A 1 127 ? -7.436 6.719 -1.258 1.00 82.94 127 PRO A N 1
ATOM 936 C CA . PRO A 1 127 ? -7.486 6.717 -2.716 1.00 82.94 127 PRO A CA 1
ATOM 937 C C . PRO A 1 127 ? -6.153 6.249 -3.308 1.00 82.94 127 PRO A C 1
ATOM 939 O O . PRO A 1 127 ? -5.094 6.446 -2.720 1.00 82.94 127 PRO A O 1
ATOM 942 N N . LEU A 1 128 ? -6.179 5.639 -4.488 1.00 78.12 128 LEU A N 1
ATOM 943 C CA . LEU A 1 128 ? -4.952 5.418 -5.254 1.00 78.12 128 LEU A CA 1
ATOM 944 C C . LEU A 1 128 ? -4.427 6.751 -5.792 1.00 78.12 128 LEU A C 1
ATOM 946 O O . LEU A 1 128 ? -5.206 7.651 -6.107 1.00 78.12 128 LEU A O 1
ATOM 950 N N . GLY A 1 129 ? -3.116 6.863 -5.993 1.00 67.44 129 GLY A N 1
ATOM 951 C CA . GLY A 1 129 ? -2.622 7.883 -6.915 1.00 67.44 129 GLY A CA 1
ATOM 952 C C . GLY A 1 129 ? -1.117 7.940 -7.063 1.00 67.44 129 GLY A C 1
ATOM 953 O O . GLY A 1 129 ? -0.369 7.256 -6.372 1.00 67.44 129 GLY A O 1
ATOM 954 N N . ALA A 1 130 ? -0.679 8.730 -8.037 1.00 64.38 130 ALA A N 1
ATOM 955 C CA . ALA A 1 130 ? 0.715 8.816 -8.438 1.00 64.38 130 ALA A CA 1
ATOM 956 C C . ALA A 1 130 ? 1.172 10.266 -8.565 1.00 64.38 130 ALA A C 1
ATOM 958 O O . ALA A 1 130 ? 0.412 11.153 -8.957 1.00 64.38 130 ALA A O 1
ATOM 959 N N . PHE A 1 131 ? 2.462 10.492 -8.326 1.00 58.34 131 PHE A N 1
ATOM 960 C CA . PHE A 1 131 ? 3.126 11.676 -8.851 1.00 58.34 131 PHE A CA 1
ATOM 961 C C . PHE A 1 131 ? 3.298 11.508 -10.368 1.00 58.34 131 PHE A C 1
ATOM 963 O O . PHE A 1 131 ? 4.081 10.684 -10.820 1.00 58.34 131 PHE A O 1
ATOM 970 N N . GLY A 1 132 ? 2.550 12.275 -11.167 1.00 52.81 132 GLY A N 1
ATOM 971 C CA . GLY A 1 132 ? 2.775 12.371 -12.617 1.00 52.81 132 GLY A CA 1
ATOM 972 C C . GLY A 1 132 ? 2.035 11.368 -13.514 1.00 52.81 132 GLY A C 1
ATOM 973 O O . GLY A 1 132 ? 2.377 11.277 -14.691 1.00 52.81 132 GLY A O 1
ATOM 974 N N . GLY A 1 133 ? 1.018 10.653 -13.018 1.00 57.59 133 GLY A N 1
ATOM 975 C CA . GLY A 1 133 ? 0.177 9.772 -13.841 1.00 57.59 133 GLY A CA 1
ATOM 976 C C . GLY A 1 133 ? -1.135 9.364 -13.163 1.00 57.59 133 GLY A C 1
ATOM 977 O O . GLY A 1 133 ? -1.260 9.442 -11.945 1.00 57.59 133 GLY A O 1
ATOM 978 N N . ASN A 1 134 ? -2.118 8.921 -13.949 1.00 60.75 134 ASN A N 1
ATOM 979 C CA . ASN A 1 134 ? -3.339 8.320 -13.408 1.00 60.75 134 ASN A CA 1
ATOM 980 C C . ASN A 1 134 ? -3.101 6.820 -13.210 1.00 60.75 134 ASN A C 1
ATOM 982 O O . ASN A 1 134 ? -2.914 6.096 -14.186 1.00 60.75 134 ASN A O 1
ATOM 986 N N . LEU A 1 135 ? -3.111 6.364 -11.958 1.00 72.44 135 LEU A N 1
ATOM 987 C CA . LEU A 1 135 ? -3.210 4.944 -11.631 1.00 72.44 135 LEU A CA 1
ATOM 988 C C . LEU A 1 135 ? -4.678 4.522 -11.715 1.00 72.44 135 LEU A C 1
ATOM 990 O O . LEU A 1 135 ? -5.533 5.137 -11.079 1.00 72.44 135 LEU A O 1
ATOM 994 N N . SER A 1 136 ? -4.973 3.486 -12.497 1.00 73.12 136 SER A N 1
ATOM 995 C CA . SER A 1 136 ? -6.286 2.839 -12.494 1.00 73.12 136 SER A CA 1
ATOM 996 C C . SER A 1 136 ? -6.284 1.683 -11.508 1.00 73.12 136 SER A C 1
ATOM 998 O O . SER A 1 136 ? -5.333 0.901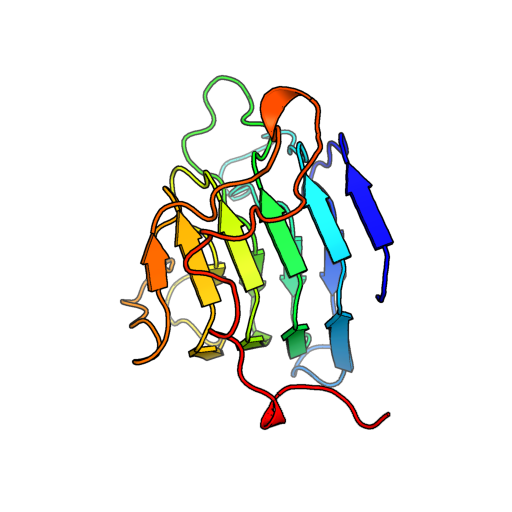 -11.503 1.00 73.12 136 SER A O 1
ATOM 1000 N N . SER A 1 137 ? -7.357 1.556 -10.730 1.00 79.38 137 SER A N 1
ATOM 1001 C CA . SER A 1 137 ? -7.510 0.402 -9.854 1.00 79.38 137 SER A CA 1
ATOM 1002 C C . SER A 1 137 ? -7.768 -0.883 -10.649 1.00 79.38 137 SER A C 1
ATOM 1004 O O . SER A 1 137 ? -8.375 -0.825 -11.723 1.00 79.38 137 SER A O 1
ATOM 1006 N N . GLY A 1 138 ? -7.330 -2.027 -10.125 1.00 84.62 138 GLY A N 1
ATOM 1007 C CA . GLY A 1 138 ? -7.739 -3.348 -10.592 1.00 84.62 138 GLY A CA 1
AT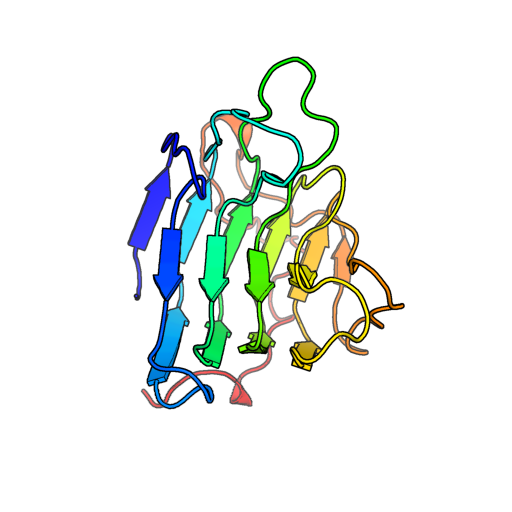OM 1008 C C . GLY A 1 138 ? -9.257 -3.523 -10.513 1.00 84.62 138 GLY A C 1
ATOM 1009 O O . GLY A 1 138 ? -9.926 -2.945 -9.657 1.00 84.62 138 GLY A O 1
ATOM 1010 N N . GLY A 1 139 ? -9.824 -4.302 -11.437 1.00 91.25 139 GLY A N 1
ATOM 1011 C CA . GLY A 1 139 ? -11.278 -4.425 -11.589 1.00 91.25 139 GLY A CA 1
ATOM 1012 C C . GLY A 1 139 ? -12.002 -5.093 -10.414 1.00 91.25 139 GLY A C 1
ATOM 1013 O O . GLY A 1 139 ? -13.218 -4.948 -10.312 1.00 91.25 139 GLY A O 1
ATOM 1014 N N . ASN A 1 140 ? -11.280 -5.801 -9.543 1.00 96.44 140 ASN A N 1
ATOM 1015 C CA . ASN A 1 140 ? -11.822 -6.521 -8.389 1.00 96.44 140 ASN A CA 1
ATOM 1016 C C . ASN A 1 140 ? -11.450 -5.860 -7.052 1.00 96.44 140 ASN A C 1
ATOM 1018 O O . ASN A 1 140 ? -11.815 -6.366 -5.991 1.00 96.44 140 ASN A O 1
ATOM 1022 N N . SER A 1 141 ? -10.726 -4.739 -7.078 1.00 95.31 141 SER A N 1
ATOM 1023 C CA . SER A 1 141 ? -10.441 -3.965 -5.874 1.00 95.31 141 SER A CA 1
ATOM 1024 C C . SER A 1 141 ? -11.701 -3.255 -5.359 1.00 95.31 141 SER A C 1
ATOM 1026 O O . SER A 1 141 ? -12.537 -2.758 -6.116 1.00 95.31 141 SER A O 1
ATOM 1028 N N . LEU A 1 142 ? -11.844 -3.204 -4.037 1.00 95.62 142 LEU A N 1
ATOM 1029 C CA . LEU A 1 142 ? -13.016 -2.686 -3.342 1.00 95.62 142 LEU A CA 1
ATOM 1030 C C . LEU A 1 142 ? -12.734 -1.307 -2.745 1.00 95.62 142 LEU A C 1
ATOM 1032 O O . LEU A 1 142 ? -11.675 -1.066 -2.173 1.00 95.62 142 LEU A O 1
ATOM 1036 N N . THR A 1 143 ? -13.719 -0.411 -2.806 1.00 95.00 143 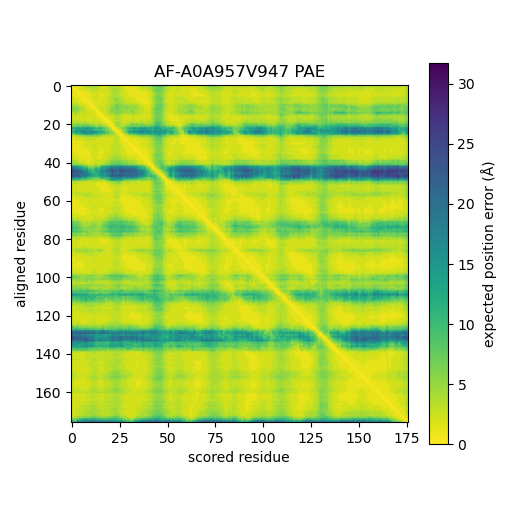THR A N 1
ATOM 1037 C CA . THR A 1 143 ? -13.728 0.824 -2.005 1.00 95.00 143 THR A CA 1
ATOM 1038 C C . THR A 1 143 ? -14.841 0.731 -0.969 1.00 95.00 143 THR A C 1
ATOM 1040 O O . THR A 1 143 ? -16.001 1.015 -1.268 1.00 95.00 143 THR A O 1
ATOM 1043 N N . ALA A 1 144 ? -14.511 0.270 0.236 1.00 96.81 144 ALA A N 1
ATOM 1044 C CA . ALA A 1 144 ? -15.480 0.010 1.299 1.00 96.81 144 ALA A CA 1
ATOM 1045 C C . ALA A 1 144 ? -14.807 0.012 2.677 1.00 96.81 144 ALA A C 1
ATOM 1047 O O . ALA A 1 144 ? -13.602 -0.179 2.771 1.00 96.81 144 ALA A O 1
ATOM 1048 N N . ASP A 1 145 ? -15.582 0.197 3.746 1.00 97.88 145 ASP A N 1
ATOM 1049 C CA . ASP A 1 145 ? -15.096 0.048 5.125 1.00 97.88 145 ASP A CA 1
ATOM 1050 C C . ASP A 1 145 ? -14.712 -1.422 5.399 1.00 97.88 145 ASP A C 1
ATOM 1052 O O . ASP A 1 145 ? -15.567 -2.296 5.222 1.00 97.88 145 ASP A O 1
ATOM 1056 N N . PRO A 1 146 ? -13.475 -1.729 5.845 1.00 98.12 146 PRO A N 1
ATOM 1057 C CA . PRO A 1 146 ? -13.059 -3.091 6.180 1.00 98.12 146 PRO A CA 1
ATOM 1058 C C . PRO A 1 146 ? -13.765 -3.652 7.420 1.00 98.12 146 PRO A C 1
ATOM 1060 O O . PRO A 1 146 ? -13.652 -4.846 7.680 1.00 98.12 146 PRO A O 1
ATOM 1063 N N . ARG A 1 147 ? -14.496 -2.842 8.193 1.00 98.31 147 ARG A N 1
ATOM 1064 C CA . ARG A 1 147 ? -15.245 -3.249 9.392 1.00 98.31 147 ARG A CA 1
ATOM 1065 C C . ARG A 1 147 ? -14.375 -4.012 10.384 1.00 98.31 147 ARG A C 1
ATOM 1067 O O . ARG A 1 147 ? -14.632 -5.176 10.704 1.00 98.31 147 ARG A O 1
ATOM 1074 N N . PHE A 1 148 ? -13.336 -3.345 10.875 1.00 98.62 148 PHE A N 1
ATOM 1075 C CA . PHE A 1 148 ? -12.515 -3.880 11.956 1.00 98.62 148 PHE A CA 1
ATOM 1076 C C . PHE A 1 148 ? -13.325 -4.051 13.249 1.00 98.62 148 PHE A C 1
ATOM 1078 O O . PHE A 1 148 ? -14.324 -3.365 13.469 1.00 98.62 148 PHE A O 1
ATOM 1085 N N . VAL A 1 149 ? -12.898 -4.977 14.110 1.00 98.56 149 VAL A N 1
ATOM 1086 C CA . VAL A 1 149 ? -13.528 -5.207 15.419 1.00 98.56 149 VAL A CA 1
ATOM 1087 C C . VAL A 1 149 ? -13.384 -3.974 16.311 1.00 98.56 149 VAL A C 1
ATOM 1089 O O . VAL A 1 149 ? -14.383 -3.528 16.869 1.00 98.56 149 VAL A O 1
ATOM 1092 N N . ASP A 1 150 ? -12.167 -3.432 16.437 1.00 97.44 150 ASP A N 1
ATOM 1093 C CA . ASP A 1 150 ? -11.891 -2.201 17.189 1.00 97.44 150 ASP A CA 1
ATOM 1094 C C . ASP A 1 150 ? -10.532 -1.605 16.775 1.00 97.44 150 ASP A C 1
ATOM 1096 O O . ASP A 1 150 ? -9.511 -1.824 17.429 1.00 97.44 150 ASP A O 1
ATOM 1100 N N . ALA A 1 151 ? -10.497 -0.873 15.657 1.00 95.75 151 ALA A N 1
ATOM 1101 C CA . ALA A 1 151 ? -9.260 -0.264 15.153 1.00 95.75 151 ALA A CA 1
ATOM 1102 C C . ALA A 1 151 ? -8.670 0.777 16.122 1.00 95.75 151 ALA A C 1
ATOM 1104 O O . ALA A 1 151 ? -7.450 0.859 16.266 1.00 95.75 151 ALA A O 1
ATOM 1105 N N . ALA A 1 152 ? -9.520 1.511 16.850 1.00 92.50 152 ALA A N 1
ATOM 1106 C CA . ALA A 1 152 ? -9.087 2.513 17.825 1.00 92.50 152 ALA A CA 1
ATOM 1107 C C . ALA A 1 152 ? -8.312 1.886 18.997 1.00 92.50 152 ALA A C 1
ATOM 1109 O O . ALA A 1 152 ? -7.369 2.492 19.505 1.00 92.50 152 ALA A O 1
ATOM 1110 N N . ALA A 1 153 ? -8.660 0.656 19.388 1.00 95.19 153 ALA A N 1
ATOM 1111 C CA . ALA A 1 153 ? -7.902 -0.138 20.355 1.00 95.19 153 ALA A CA 1
ATOM 1112 C C . ALA A 1 153 ? -6.782 -0.997 19.726 1.00 95.19 153 ALA A C 1
ATOM 1114 O O . ALA A 1 153 ? -6.170 -1.812 20.417 1.00 95.19 153 ALA A O 1
ATOM 1115 N N . GLY A 1 154 ? -6.505 -0.852 18.425 1.00 93.81 154 GLY A N 1
ATOM 1116 C CA . GLY A 1 154 ? -5.481 -1.618 17.706 1.00 93.81 154 GLY A CA 1
ATOM 1117 C C . GLY A 1 154 ? -5.905 -3.030 17.281 1.00 93.81 154 GLY A C 1
ATOM 1118 O O . GLY A 1 154 ? -5.062 -3.839 16.890 1.00 93.81 154 GLY A O 1
ATOM 1119 N N . ASN A 1 155 ? -7.197 -3.358 17.341 1.00 97.31 155 ASN A N 1
ATOM 1120 C CA . ASN A 1 155 ? -7.743 -4.638 16.904 1.00 97.31 155 ASN A CA 1
ATOM 1121 C C . ASN A 1 155 ? -8.248 -4.571 15.455 1.00 97.31 155 ASN A C 1
ATOM 1123 O O . ASN A 1 155 ? -9.440 -4.408 15.183 1.00 97.31 155 ASN A O 1
ATOM 1127 N N . TYR A 1 156 ? -7.315 -4.784 14.530 1.00 97.56 156 TYR A N 1
ATOM 1128 C CA . TYR A 1 156 ? -7.545 -4.815 13.082 1.00 97.56 156 TYR A CA 1
ATOM 1129 C C . TYR A 1 156 ? -8.067 -6.162 12.562 1.00 97.56 156 TYR A C 1
ATOM 1131 O O . TYR A 1 156 ? -7.984 -6.453 11.370 1.00 97.56 156 TYR A O 1
ATOM 1139 N N . ARG A 1 157 ? -8.614 -7.023 13.431 1.00 98.06 157 ARG A N 1
ATOM 1140 C CA . ARG A 1 157 ? -9.345 -8.202 12.953 1.00 98.06 157 ARG A CA 1
ATOM 1141 C C . ARG A 1 157 ? -10.602 -7.754 12.217 1.00 98.06 157 ARG A C 1
ATOM 1143 O O . ARG A 1 157 ? -11.304 -6.863 12.690 1.00 98.06 157 ARG A O 1
ATOM 1150 N N . LEU A 1 158 ? -10.899 -8.401 11.095 1.00 98.50 158 LEU A N 1
ATOM 1151 C CA . LEU A 1 158 ? -12.147 -8.193 10.369 1.00 98.50 158 LEU A CA 1
ATOM 1152 C C . LEU A 1 158 ? -13.321 -8.762 11.166 1.00 98.50 158 LEU A C 1
ATOM 1154 O O . LEU A 1 158 ? -13.222 -9.827 11.781 1.00 98.50 158 LEU A O 1
ATOM 1158 N N . ARG A 1 159 ? -14.451 -8.063 11.130 1.00 98.44 159 ARG A N 1
ATOM 1159 C CA . ARG A 1 159 ? -15.735 -8.631 11.536 1.00 98.44 159 ARG A CA 1
ATOM 1160 C C . ARG A 1 159 ? -16.245 -9.600 10.471 1.00 98.44 159 ARG A C 1
ATOM 1162 O O . ARG A 1 159 ? -15.887 -9.497 9.301 1.00 98.44 159 ARG A O 1
ATOM 1169 N N . ALA A 1 160 ? -17.147 -10.494 10.873 1.00 98.12 160 ALA A N 1
ATOM 1170 C CA . ALA A 1 160 ? -17.760 -11.469 9.970 1.00 98.12 160 ALA A CA 1
ATOM 1171 C C . ALA A 1 160 ? -18.538 -10.826 8.805 1.00 98.12 160 ALA A C 1
ATOM 1173 O O . ALA A 1 160 ? -18.698 -11.447 7.765 1.00 98.12 160 ALA A O 1
ATOM 1174 N N . ASP A 1 161 ? -19.017 -9.590 8.971 1.00 98.06 161 ASP A N 1
ATOM 1175 C CA . ASP A 1 161 ? -19.763 -8.839 7.958 1.00 98.06 161 ASP A CA 1
ATOM 1176 C C . ASP A 1 161 ? -18.885 -7.897 7.114 1.00 98.06 161 ASP A C 1
ATOM 1178 O O . ASP A 1 161 ? -19.410 -7.008 6.435 1.00 98.06 161 ASP A O 1
ATOM 1182 N N . SER A 1 162 ? -17.560 -8.033 7.199 1.00 98.69 162 SER A N 1
ATOM 1183 C CA . SER A 1 162 ? -16.619 -7.228 6.426 1.00 98.69 162 SER A CA 1
ATOM 1184 C C . SER A 1 162 ? -16.692 -7.555 4.929 1.00 98.69 162 SER A C 1
ATOM 1186 O O . SER A 1 162 ? -16.687 -8.729 4.568 1.00 98.69 162 SER A O 1
ATOM 1188 N N . PRO A 1 163 ? -16.676 -6.545 4.042 1.00 98.50 163 PRO A N 1
ATOM 1189 C CA . PRO A 1 163 ? -16.581 -6.765 2.599 1.00 98.50 163 PRO A CA 1
ATOM 1190 C C . PRO A 1 163 ? -15.232 -7.355 2.156 1.00 98.50 163 PRO A C 1
ATOM 1192 O O . PRO A 1 163 ? -15.129 -7.805 1.024 1.00 98.50 163 PRO A O 1
ATOM 1195 N N . ALA A 1 164 ? -14.203 -7.349 3.012 1.00 98.31 164 ALA A N 1
ATOM 1196 C CA . ALA A 1 164 ? -12.925 -8.001 2.717 1.00 98.31 164 ALA A CA 1
ATOM 1197 C C . ALA A 1 164 ? -12.958 -9.523 2.936 1.00 98.31 164 ALA A C 1
ATOM 1199 O O . ALA A 1 164 ? -12.041 -10.219 2.501 1.00 98.31 164 ALA A O 1
ATOM 1200 N N . VAL A 1 165 ? -13.978 -10.050 3.624 1.00 98.50 165 VAL A N 1
ATOM 1201 C CA . VAL A 1 165 ? -14.148 -11.499 3.793 1.00 98.50 165 VAL A CA 1
ATOM 1202 C C . VAL A 1 165 ? -14.482 -12.111 2.434 1.00 98.50 165 VAL A C 1
ATOM 1204 O O . VAL A 1 165 ? -15.353 -11.611 1.728 1.00 98.50 165 VAL A O 1
ATOM 1207 N N . ASP A 1 166 ? -13.759 -13.172 2.072 1.00 97.62 166 ASP A N 1
ATOM 1208 C CA . ASP A 1 166 ? -13.898 -13.921 0.813 1.00 97.62 166 ASP A CA 1
ATOM 1209 C C . ASP A 1 166 ? -13.707 -13.096 -0.479 1.00 97.62 166 ASP A C 1
ATOM 1211 O O . ASP A 1 166 ? -14.065 -13.545 -1.565 1.00 97.62 166 ASP A O 1
ATOM 1215 N N . ALA A 1 167 ? -13.100 -11.907 -0.386 1.00 97.69 167 ALA A N 1
ATOM 1216 C CA . ALA A 1 167 ? -12.812 -11.037 -1.534 1.00 97.69 167 ALA A CA 1
ATOM 1217 C C . ALA A 1 167 ? -11.378 -11.182 -2.084 1.00 97.69 167 ALA A C 1
ATOM 1219 O O . ALA A 1 167 ? -10.988 -10.456 -2.998 1.00 97.69 167 ALA A O 1
ATOM 1220 N N . GLY A 1 168 ? -10.570 -12.072 -1.502 1.00 96.88 168 GLY A N 1
ATOM 1221 C CA . GLY A 1 168 ? -9.171 -12.266 -1.881 1.00 96.88 168 GLY A CA 1
ATOM 1222 C C . GLY A 1 168 ? -8.979 -13.132 -3.130 1.00 96.88 168 GLY A C 1
ATOM 1223 O O . GLY A 1 168 ? -9.831 -13.932 -3.504 1.00 96.88 168 GLY A O 1
ATOM 1224 N N . LEU A 1 169 ? -7.809 -12.995 -3.748 1.00 97.44 169 LEU A N 1
ATOM 1225 C CA . LEU A 1 169 ? -7.324 -13.790 -4.868 1.00 97.44 169 LEU A CA 1
ATOM 1226 C C . LEU A 1 169 ? -6.390 -14.909 -4.385 1.00 97.44 169 LEU A C 1
ATOM 1228 O O . LEU A 1 169 ? -5.244 -14.647 -4.008 1.00 97.44 169 LEU A O 1
ATOM 1232 N N . ASP A 1 170 ? -6.848 -16.159 -4.464 1.00 96.19 170 ASP A N 1
ATOM 1233 C CA . ASP A 1 170 ? -6.076 -17.339 -4.039 1.00 96.19 170 ASP A CA 1
ATOM 1234 C C . ASP A 1 170 ? -4.800 -17.549 -4.864 1.00 96.19 170 ASP A C 1
ATOM 1236 O O . ASP A 1 170 ? -3.757 -17.920 -4.329 1.00 96.19 170 ASP A O 1
ATOM 1240 N N . SER A 1 171 ? -4.844 -17.271 -6.171 1.00 95.81 171 SER A N 1
ATOM 1241 C CA . SER A 1 171 ? -3.694 -17.473 -7.063 1.00 95.81 171 SER A CA 1
ATOM 1242 C C . SER A 1 171 ? -2.539 -16.499 -6.813 1.00 95.81 171 SER A C 1
ATOM 1244 O O . SER A 1 171 ? -1.466 -16.680 -7.383 1.00 95.81 171 SER A O 1
ATOM 1246 N N . ALA A 1 172 ? -2.754 -15.456 -6.006 1.00 94.19 172 ALA A N 1
ATOM 1247 C CA . ALA A 1 172 ? -1.702 -14.536 -5.588 1.00 94.19 172 ALA A CA 1
ATOM 1248 C C . ALA A 1 172 ? -0.908 -15.057 -4.379 1.00 94.19 172 ALA A C 1
ATOM 1250 O O . ALA A 1 172 ? 0.147 -14.507 -4.066 1.00 94.19 172 ALA A O 1
ATOM 1251 N N . LEU A 1 173 ? -1.397 -16.090 -3.683 1.00 93.12 173 LEU A N 1
ATOM 1252 C CA . LEU A 1 173 ? -0.730 -16.629 -2.505 1.00 93.12 173 LEU A CA 1
ATOM 1253 C C . LEU A 1 173 ? 0.554 -17.383 -2.895 1.00 93.12 173 LEU A C 1
ATOM 1255 O O . LEU A 1 173 ? 0.595 -18.063 -3.923 1.00 93.12 173 LEU A O 1
ATOM 1259 N N . PRO A 1 174 ? 1.617 -17.298 -2.075 1.00 88.56 174 PRO A N 1
ATOM 1260 C CA . PRO A 1 174 ? 2.778 -18.156 -2.255 1.00 88.56 174 PRO A CA 1
ATOM 1261 C C . PRO A 1 174 ? 2.395 -19.633 -2.044 1.00 88.56 174 PRO A C 1
ATOM 1263 O O . PRO A 1 174 ? 1.412 -19.921 -1.356 1.00 88.56 174 PRO A O 1
ATOM 1266 N N . PRO A 1 175 ? 3.169 -20.580 -2.605 1.00 83.12 175 PRO A N 1
ATOM 1267 C CA . PRO A 1 175 ? 2.950 -22.002 -2.364 1.00 83.12 175 PRO A CA 1
ATOM 1268 C C . PRO A 1 175 ? 3.008 -22.330 -0.864 1.00 83.12 175 PRO A C 1
ATOM 1270 O O . PRO A 1 175 ? 3.786 -21.719 -0.125 1.00 83.12 175 PRO A O 1
ATOM 1273 N N . ALA A 1 176 ? 2.159 -23.276 -0.450 1.00 72.94 176 ALA A N 1
ATOM 1274 C CA . ALA A 1 176 ? 2.032 -23.755 0.928 1.00 72.94 176 ALA A CA 1
ATOM 1275 C C . ALA A 1 176 ? 3.272 -24.512 1.426 1.00 72.94 176 ALA A C 1
ATOM 1277 O O . ALA A 1 176 ? 3.943 -25.171 0.596 1.00 72.94 176 ALA A O 1
#

Mean predicted aligned error: 4.9 Å

Foldseek 3Di:
DECEEFAQAEEAQEFGEEEEDDAPQPAEDEYYQYEAEQTYYDDDDDLRQYENYEYYRHEYEAYQYEQEHYDYDVPRPHYEHYEYHLYEYEHFLYEFYQGQHAHYEYSDAPPGNYHYDYALYEYENHHHDYRPDDDDYHPLYYDDDQCFPCVVVPRRDGDPPGPSVPSGDPVSDDDD

pLDDT: mean 87.98, std 11.44, range [51.38, 98.69]

Solvent-accessible surface area (backbone atoms only — not comparable to full-atom values): 9130 Å² total; per-residue (Å²): 90,63,74,42,78,41,65,66,31,72,22,70,79,19,8,67,39,74,49,75,37,62,79,83,38,79,41,74,49,51,40,32,51,28,41,39,33,38,20,16,40,49,84,82,56,99,83,55,65,34,18,27,26,36,36,31,17,21,23,38,38,40,33,49,27,40,36,33,53,52,41,76,48,91,88,62,90,50,39,27,39,36,34,29,26,56,14,48,36,41,38,34,35,29,38,28,32,53,19,89,57,16,21,50,30,43,64,30,66,71,78,63,72,44,46,77,49,49,34,25,27,37,26,26,68,17,46,71,35,41,49,75,52,88,68,79,80,31,93,62,40,41,83,47,69,56,44,47,70,37,56,92,81,69,36,74,51,67,37,95,86,18,72,63,62,91,46,58,58,73,89,74,55,77,87,133

Sequence (176 aa):
ITHSVFTGNVGRLSGALAAAGPGGSAITLTVLSSLFTNNGFVQTNTFAVGAEMKIFDANLILINNTFADPQMPAGAIFQQGVQLFRTAAQAFNNLFVNYPTHSLGHGDPAPVVSTLVEDHNLFFNAPLGAFGGNLSSGGNSLTADPRFVDAAAGNYRLRADSPAVDAGLDSALPPA

Secondary structure (DSSP,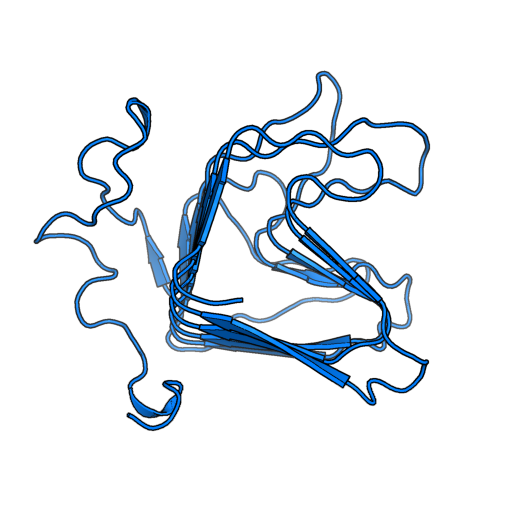 8-state):
-BS-EEES-EESS-SSEEEE-STTT-SEEEEES-EEES-EE---STT--EEEEEEESSEEEEES-EEE--BPPTT---EEEEEEES-EEEEES-EEE--SSEEEEE-PPSSP--EEEEES-EEES-----SSS-PPPPTT-EES---EEETTTTEEEEPTT-TTTT-S-GGGSPP-

Nearest PDB structures (foldseek):
  7dmk-assembly3_C  TM=5.595E-01  e=5.578E-02  Bacteroides clarus
  7dmk-assembly1_A  TM=3.172E-01  e=5.578E-02  Bacteroides clarus
  2x3h-assembly1_B  TM=2.784E-01  e=3.059E+00  Vectrevirus K15
  7o78-assembly1_A  TM=2.540E-01  e=4.717E+00  Pseudopedobacter saltans DSM 12145
  8ikx-assembly1_A  TM=2.270E-01  e=2.601E+00  Arabidopsis thaliana